Protein AF-A0A962ACI0-F1 (af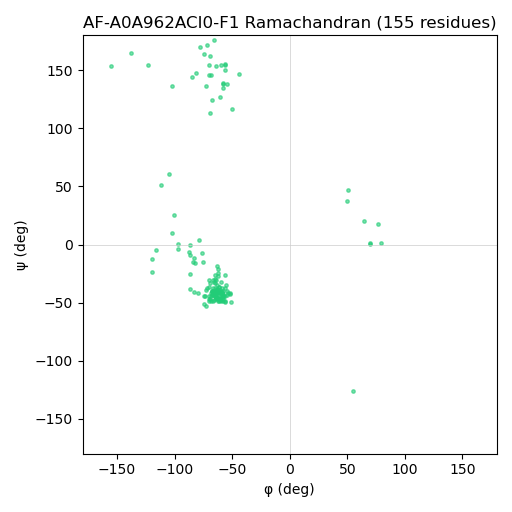db_monomer)

Secondary structure (DSSP, 8-state):
--HHHHHHHHHHHHHHHHHHT--HHHHHHHHHHH-TT--HHHHHHHHHHHHHHHHTHHHHHHHHT--SHHHHHHHHHHHTT---HHHHHHH---STTSPP---HHHHHHHHH--STT--HHHHTT--GGGHHHHHHHHGGGHHHHHHHHTSPPPS--

Solvent-accessible surface area (backbone atoms only — not comparable to full-atom values): 8336 Å² total; per-residue (Å²): 126,55,73,23,36,38,51,31,53,28,31,54,50,47,41,49,30,68,74,68,70,46,57,67,71,57,50,52,50,54,50,45,65,76,38,70,84,61,48,72,70,48,50,52,53,26,52,49,51,44,52,43,19,65,30,32,33,45,40,7,16,62,35,54,74,34,83,45,42,60,29,18,45,57,23,15,42,36,72,74,66,65,44,51,47,68,64,51,40,69,37,15,66,48,47,96,60,25,34,65,56,68,48,75,66,57,45,51,26,59,70,67,50,63,68,79,90,50,56,58,30,32,64,4,34,44,62,68,89,46,41,73,55,38,41,72,75,44,48,92,43,31,35,59,53,27,42,57,70,40,47,83,77,73,93,73,131

Foldseek 3Di:
DDLQLLLLLLLVLLQVCVVVVDDSVVSLVVSCVVVVVQDPVSSVSSSVLNLLLLLLQLLQCQLLVHNHSNSSSLSSCCVVVVDALVNSQVSQVPPDSGNHGDDPSNSCSSHDGDCVPPPLCNLLSHDPVCVVVLCVPPNVCSSVVSVVVSHDDDPDD

Nearest PDB structures (foldseek):
  2yxl-assembly1_A  TM=5.685E-01  e=1.656E-01  Pyrococcus horikoshii OT3
  2jr0-assembly1_A  TM=3.817E-01  e=1.656E-01  Aquifex aeolicus
  4eya-assembly1_A  TM=4.556E-01  e=9.354E-01  Aquifex aeolicus VF5

Mean predicted aligned error: 3.04 Å

pLDDT: mean 95.75, std 5.01, range [50.19, 98.75]

Sequence (157 aa):
MTPAARLSAAIDVLAGIAELRAPVGEALKDWGRRNRYAGAKDRTAIASLIYDALRARASSAWLMGGEGPRDIMLGALKVSRGLDAEAIAKLCSGERYAPAPLTAEERARLETASLTGAPEHVQGDYPEWLAPHFSRAFGAEAVAEGRALAQRAPVDL

Structure (mmCIF, N/CA/C/O backbone):
data_AF-A0A962ACI0-F1
#
_entry.id   AF-A0A962ACI0-F1
#
loop_
_atom_site.group_PDB
_atom_site.id
_atom_site.type_symbol
_atom_site.label_atom_id
_atom_site.label_alt_id
_atom_site.label_comp_id
_atom_site.label_asym_id
_atom_site.label_entity_id
_atom_site.label_seq_id
_atom_site.pdbx_PDB_ins_code
_atom_site.Cartn_x
_atom_site.Cartn_y
_atom_site.Cartn_z
_atom_site.occupancy
_atom_site.B_iso_or_equiv
_atom_site.auth_seq_id
_atom_site.auth_comp_id
_atom_site.auth_asym_id
_atom_site.auth_atom_id
_atom_site.pdbx_PDB_model_num
ATOM 1 N N . MET A 1 1 ? 9.857 -10.572 -14.376 1.00 90.69 1 MET A N 1
ATOM 2 C CA . MET A 1 1 ? 10.243 -9.239 -13.856 1.00 90.69 1 MET A CA 1
ATOM 3 C C . MET A 1 1 ? 10.901 -9.386 -12.484 1.00 90.69 1 MET A C 1
ATOM 5 O O . MET A 1 1 ? 10.488 -10.274 -11.742 1.00 90.69 1 MET A O 1
ATOM 9 N N . THR A 1 2 ? 11.914 -8.578 -12.144 1.00 95.50 2 THR A N 1
ATOM 10 C CA . THR A 1 2 ? 12.516 -8.586 -10.790 1.00 95.50 2 THR A CA 1
ATOM 11 C C . THR A 1 2 ? 11.536 -8.002 -9.766 1.00 95.50 2 THR A C 1
ATOM 13 O O . THR A 1 2 ? 10.693 -7.196 -10.161 1.00 95.50 2 THR A O 1
ATOM 16 N N . PRO A 1 3 ? 11.618 -8.359 -8.468 1.00 96.94 3 PRO A N 1
ATOM 17 C CA . PRO A 1 3 ? 10.771 -7.763 -7.430 1.00 96.94 3 PRO A CA 1
ATOM 18 C C . PRO A 1 3 ? 10.786 -6.226 -7.424 1.00 96.94 3 PRO A C 1
ATOM 20 O O . PRO A 1 3 ? 9.718 -5.624 -7.372 1.00 96.94 3 PRO A O 1
ATOM 23 N N . ALA A 1 4 ? 11.961 -5.608 -7.587 1.00 97.75 4 ALA A N 1
ATOM 24 C CA . ALA A 1 4 ? 12.113 -4.156 -7.702 1.00 97.75 4 ALA A CA 1
ATOM 25 C C . ALA A 1 4 ? 11.339 -3.576 -8.902 1.00 97.75 4 ALA A C 1
ATOM 27 O O . ALA A 1 4 ? 10.595 -2.611 -8.760 1.00 97.75 4 ALA A O 1
ATOM 28 N N . ALA A 1 5 ? 11.407 -4.226 -10.067 1.00 97.69 5 ALA A N 1
ATOM 29 C CA . ALA A 1 5 ? 10.635 -3.808 -11.235 1.00 97.69 5 ALA A CA 1
ATOM 30 C C . ALA A 1 5 ? 9.118 -3.976 -11.052 1.00 97.69 5 ALA A C 1
ATOM 32 O O . ALA A 1 5 ? 8.340 -3.179 -11.575 1.00 97.69 5 ALA A O 1
ATOM 33 N N . ARG A 1 6 ? 8.678 -4.970 -10.264 1.00 98.19 6 ARG A N 1
ATOM 34 C CA . ARG A 1 6 ? 7.259 -5.089 -9.884 1.00 98.19 6 ARG A CA 1
ATOM 35 C C . ARG A 1 6 ? 6.825 -3.944 -8.976 1.00 98.19 6 ARG A C 1
ATOM 37 O O . ARG A 1 6 ? 5.725 -3.437 -9.158 1.00 98.19 6 ARG A O 1
ATOM 44 N N . LEU A 1 7 ? 7.681 -3.546 -8.034 1.00 98.56 7 LEU A N 1
ATOM 45 C CA . LEU A 1 7 ? 7.434 -2.409 -7.152 1.00 98.56 7 LEU A CA 1
ATOM 46 C C . LEU A 1 7 ? 7.304 -1.106 -7.950 1.00 98.56 7 LEU A C 1
ATOM 48 O O . LEU A 1 7 ? 6.316 -0.402 -7.778 1.00 98.56 7 LEU A O 1
ATOM 52 N N . SER A 1 8 ? 8.232 -0.833 -8.875 1.00 98.38 8 SER A N 1
ATOM 53 C CA . SER A 1 8 ? 8.148 0.347 -9.750 1.00 98.38 8 SER A CA 1
ATOM 54 C C . SER A 1 8 ? 6.851 0.363 -10.558 1.00 98.38 8 SER A C 1
ATOM 56 O O . SER A 1 8 ? 6.120 1.346 -10.530 1.00 98.38 8 SER A O 1
ATOM 58 N N . ALA A 1 9 ? 6.505 -0.756 -11.205 1.00 98.19 9 ALA A N 1
ATOM 59 C CA . ALA A 1 9 ? 5.263 -0.854 -11.965 1.00 98.19 9 ALA A CA 1
ATOM 60 C C . ALA A 1 9 ? 4.013 -0.652 -11.089 1.00 98.19 9 ALA A C 1
ATOM 62 O O . ALA A 1 9 ? 3.037 -0.062 -11.542 1.00 98.19 9 ALA A O 1
ATOM 63 N N . ALA A 1 10 ? 4.026 -1.132 -9.843 1.00 98.50 10 ALA A N 1
ATOM 64 C CA . ALA A 1 10 ? 2.922 -0.933 -8.912 1.00 98.50 10 ALA A CA 1
ATOM 65 C C . ALA A 1 10 ? 2.772 0.543 -8.498 1.00 98.50 10 ALA A C 1
ATOM 67 O O . ALA A 1 10 ? 1.642 1.024 -8.437 1.00 98.50 10 ALA A O 1
ATOM 68 N N . ILE A 1 11 ? 3.880 1.263 -8.273 1.00 98.44 11 ILE A N 1
ATOM 69 C CA . ILE A 1 11 ? 3.877 2.712 -7.997 1.00 98.44 11 ILE A CA 1
ATOM 70 C 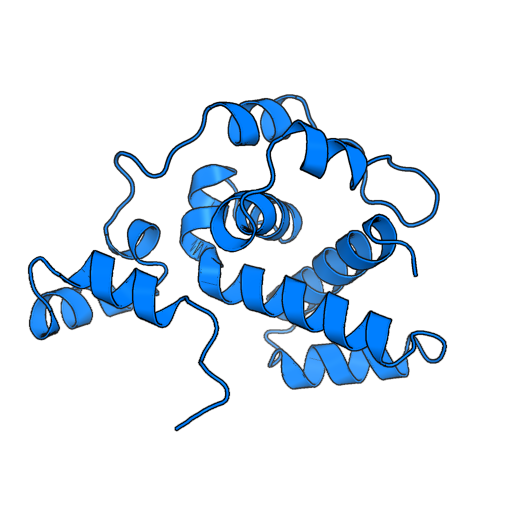C . ILE A 1 11 ? 3.274 3.476 -9.183 1.00 98.44 11 ILE A C 1
ATOM 72 O O . ILE A 1 11 ? 2.366 4.283 -8.988 1.00 98.44 11 ILE A O 1
ATOM 76 N N . ASP A 1 12 ? 3.706 3.170 -10.409 1.00 97.25 12 ASP A N 1
ATOM 77 C CA . ASP A 1 12 ? 3.218 3.839 -11.624 1.00 97.25 12 ASP A CA 1
ATOM 78 C C . ASP A 1 12 ? 1.720 3.590 -11.864 1.00 97.25 12 ASP A C 1
ATOM 80 O O . ASP A 1 12 ? 0.970 4.494 -12.235 1.00 97.25 12 ASP A O 1
ATOM 84 N N . VAL A 1 13 ? 1.253 2.355 -11.646 1.00 97.44 13 VAL A N 1
ATOM 85 C CA . VAL A 1 13 ? -0.174 2.025 -11.785 1.00 97.44 13 VAL A CA 1
ATOM 86 C C . VAL A 1 13 ? -0.999 2.715 -10.704 1.00 97.44 13 VAL A C 1
ATOM 88 O O . VAL A 1 13 ? -2.071 3.234 -11.012 1.00 97.44 13 VAL A O 1
ATOM 91 N N . LEU A 1 14 ? -0.513 2.755 -9.461 1.00 96.88 14 LEU A N 1
ATOM 92 C CA . LEU A 1 14 ? -1.194 3.450 -8.372 1.00 96.88 14 LEU A CA 1
ATOM 93 C C . LEU A 1 14 ? -1.298 4.959 -8.647 1.00 96.88 14 LEU A C 1
ATOM 95 O O . LEU A 1 14 ? -2.352 5.545 -8.402 1.00 96.88 14 LEU A O 1
ATOM 99 N N . ALA A 1 15 ? -0.259 5.564 -9.232 1.00 95.88 15 ALA A N 1
ATOM 100 C CA . ALA A 1 15 ? -0.289 6.952 -9.695 1.00 95.88 15 ALA A CA 1
ATOM 101 C C . ALA A 1 15 ? -1.386 7.180 -10.745 1.00 95.88 15 ALA A C 1
ATOM 103 O O . ALA A 1 15 ? -2.217 8.075 -10.591 1.00 95.88 15 ALA A O 1
ATOM 104 N N . GLY A 1 16 ? -1.456 6.313 -11.760 1.00 93.94 16 GLY A N 1
ATOM 105 C CA . GLY A 1 16 ? -2.483 6.401 -12.800 1.00 93.94 16 GLY A CA 1
ATOM 106 C C . GLY A 1 16 ? -3.911 6.209 -12.275 1.00 93.94 16 GLY A C 1
ATOM 107 O O . GLY A 1 16 ? -4.829 6.868 -12.756 1.00 93.94 16 GLY A O 1
ATOM 108 N N . ILE A 1 17 ? -4.116 5.346 -11.269 1.00 92.56 17 ILE A N 1
ATOM 109 C CA . ILE A 1 17 ? -5.422 5.176 -10.604 1.00 92.56 17 ILE A CA 1
ATOM 110 C C . ILE A 1 17 ? -5.858 6.482 -9.933 1.00 92.56 17 ILE A C 1
ATOM 112 O O . ILE A 1 17 ? -7.011 6.885 -10.084 1.00 92.56 17 ILE A O 1
ATOM 116 N N . ALA A 1 18 ? -4.948 7.139 -9.209 1.00 84.38 18 ALA A N 1
ATOM 117 C CA . ALA A 1 18 ? -5.243 8.382 -8.503 1.00 84.38 18 ALA A CA 1
ATOM 118 C C . ALA A 1 18 ? -5.557 9.537 -9.469 1.00 84.38 18 ALA A C 1
ATOM 120 O O . ALA A 1 18 ? -6.516 10.277 -9.251 1.00 84.38 18 ALA A O 1
ATOM 121 N N . GLU A 1 19 ? -4.790 9.656 -10.554 1.00 88.75 19 GLU A N 1
ATOM 122 C CA . GLU A 1 19 ? -4.943 10.716 -11.555 1.00 88.75 19 GLU A CA 1
ATOM 123 C C . GLU A 1 19 ? -6.218 10.548 -12.394 1.00 88.75 19 GLU A C 1
ATOM 125 O O . GLU A 1 19 ? -7.004 11.483 -12.542 1.00 88.75 19 GLU A O 1
ATOM 130 N N . LEU A 1 20 ? -6.460 9.339 -12.909 1.00 84.62 20 LEU A N 1
ATOM 131 C CA . LEU A 1 20 ? -7.575 9.062 -13.820 1.00 84.62 20 LEU A CA 1
ATOM 132 C C . LEU A 1 20 ? -8.874 8.696 -13.093 1.00 84.62 20 LEU A C 1
ATOM 134 O O . LEU A 1 20 ? -9.905 8.523 -13.741 1.00 84.62 20 LEU A O 1
ATOM 138 N N . ARG A 1 21 ? -8.827 8.534 -11.762 1.00 87.25 21 ARG A N 1
ATOM 139 C CA . ARG A 1 21 ? -9.935 8.023 -10.932 1.00 87.25 21 ARG A CA 1
ATOM 140 C C . ARG A 1 21 ? -10.527 6.724 -11.488 1.00 87.25 21 ARG A C 1
ATOM 14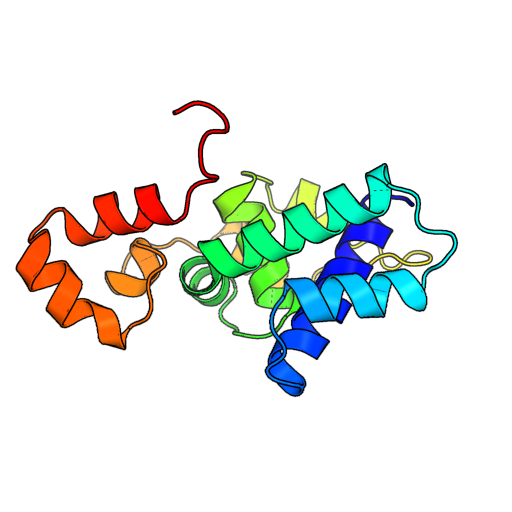2 O O . ARG A 1 21 ? -11.737 6.504 -11.460 1.00 87.25 21 ARG A O 1
ATOM 149 N N . ALA A 1 22 ? -9.658 5.870 -12.020 1.00 88.44 22 ALA A N 1
ATOM 150 C CA . ALA A 1 22 ? -10.050 4.634 -12.674 1.00 88.44 22 ALA A CA 1
ATOM 151 C C . ALA A 1 22 ? -10.233 3.498 -11.651 1.00 88.44 22 ALA A C 1
ATOM 153 O O . ALA A 1 22 ? -9.447 3.388 -10.706 1.00 88.44 22 ALA A O 1
ATOM 154 N N . PRO A 1 23 ? -11.202 2.588 -11.850 1.00 93.69 23 PRO A N 1
ATOM 155 C CA . PRO A 1 23 ? -11.269 1.355 -11.075 1.00 93.69 23 PRO A CA 1
ATOM 156 C C . PRO A 1 23 ? -9.974 0.540 -11.217 1.00 93.69 23 PRO A C 1
ATOM 158 O O . PRO A 1 23 ? -9.450 0.371 -12.320 1.00 93.69 23 PRO A O 1
ATOM 161 N N . VAL A 1 24 ? -9.482 -0.039 -10.117 1.00 94.44 24 VAL A N 1
ATOM 162 C CA . VAL A 1 24 ? -8.208 -0.787 -10.103 1.00 94.44 24 VAL A CA 1
ATOM 163 C C . VAL A 1 24 ? -8.166 -1.931 -11.125 1.00 94.44 24 VAL A C 1
ATOM 165 O O . VAL A 1 24 ? -7.137 -2.152 -11.763 1.00 94.44 24 VAL A O 1
ATOM 168 N N . GLY A 1 25 ? -9.285 -2.630 -11.340 1.00 94.88 25 GLY A N 1
ATOM 169 C CA . GLY A 1 25 ? -9.373 -3.707 -12.330 1.00 94.88 25 GLY A CA 1
ATOM 170 C C . GLY A 1 25 ? -9.163 -3.223 -13.769 1.00 94.88 25 GLY A C 1
ATOM 171 O O . GLY A 1 25 ? -8.475 -3.888 -14.546 1.00 94.88 25 GLY A O 1
ATOM 172 N N . GLU A 1 26 ? -9.693 -2.046 -14.110 1.00 95.19 26 GLU A N 1
ATOM 173 C CA . GLU A 1 26 ? -9.505 -1.412 -15.421 1.00 95.19 26 GLU A CA 1
ATOM 174 C C . GLU A 1 26 ? -8.055 -0.946 -15.591 1.00 95.19 26 GLU A C 1
ATOM 176 O O . GLU A 1 26 ? -7.405 -1.291 -16.580 1.00 95.19 26 GLU A O 1
ATOM 181 N N . ALA A 1 27 ? -7.499 -0.272 -14.579 1.00 95.94 27 ALA A N 1
ATOM 182 C CA . ALA A 1 27 ? -6.110 0.183 -14.593 1.00 95.94 27 ALA A CA 1
ATOM 183 C C . ALA A 1 27 ? -5.114 -0.981 -14.773 1.00 95.94 27 ALA A C 1
ATOM 185 O O . ALA A 1 27 ? -4.182 -0.895 -15.577 1.00 95.94 27 ALA A O 1
ATOM 186 N N . LEU A 1 28 ? -5.340 -2.108 -14.085 1.00 96.06 28 LEU A N 1
ATOM 187 C CA . LEU A 1 28 ? -4.542 -3.330 -14.229 1.00 96.06 28 LEU A CA 1
ATOM 188 C C . LEU A 1 28 ? -4.667 -3.953 -15.625 1.00 96.06 28 LEU A C 1
ATOM 190 O O . LEU A 1 28 ? -3.670 -4.412 -16.195 1.00 96.06 28 LEU A O 1
ATOM 194 N N . LYS A 1 29 ? -5.877 -3.969 -16.192 1.00 94.81 29 LYS A N 1
ATOM 195 C CA . LYS A 1 29 ? -6.137 -4.479 -17.544 1.00 94.81 29 LYS A CA 1
ATOM 196 C C . LYS A 1 29 ? -5.403 -3.646 -18.593 1.00 94.81 29 LYS A C 1
ATOM 198 O O . LYS A 1 29 ? -4.724 -4.211 -19.454 1.00 94.81 29 LYS A O 1
ATOM 203 N N . ASP A 1 30 ? -5.475 -2.325 -18.491 1.00 94.81 30 ASP A N 1
ATOM 204 C CA . ASP A 1 30 ? -4.841 -1.408 -19.436 1.00 94.81 30 ASP A CA 1
ATOM 205 C C . ASP A 1 30 ? -3.322 -1.355 -19.291 1.00 94.81 30 ASP A C 1
ATOM 207 O O . ASP A 1 30 ? -2.601 -1.358 -20.296 1.00 94.81 30 ASP A O 1
ATOM 211 N N . TRP A 1 31 ? -2.796 -1.397 -18.064 1.00 96.12 31 TRP A N 1
ATOM 212 C CA . TRP A 1 31 ? -1.366 -1.618 -17.844 1.00 96.12 31 TRP A CA 1
ATOM 213 C C . TRP A 1 31 ? -0.914 -2.938 -18.480 1.00 96.12 31 TRP A C 1
ATOM 215 O O . TRP A 1 31 ? 0.089 -2.982 -19.194 1.00 96.12 31 TRP A O 1
ATOM 225 N N . GLY A 1 32 ? -1.689 -4.006 -18.294 1.00 95.31 32 GLY A N 1
ATOM 226 C CA . GLY A 1 32 ? -1.391 -5.324 -18.831 1.00 95.31 32 GLY A CA 1
ATOM 227 C C . GLY A 1 32 ? -1.412 -5.403 -20.362 1.00 95.31 32 GLY A C 1
ATOM 228 O O . GLY A 1 32 ? -0.637 -6.170 -20.937 1.00 95.31 32 GLY A O 1
ATOM 229 N N . ARG A 1 33 ? -2.275 -4.633 -21.036 1.00 95.50 33 ARG A N 1
ATOM 230 C CA . ARG A 1 33 ? -2.298 -4.515 -22.507 1.00 95.50 33 ARG A CA 1
ATOM 231 C C . ARG A 1 33 ? -1.032 -3.840 -23.034 1.00 95.50 33 ARG A C 1
ATOM 233 O O . ARG A 1 33 ? -0.441 -4.322 -23.997 1.00 95.50 33 ARG A O 1
ATOM 240 N N . ARG A 1 34 ? -0.583 -2.773 -22.365 1.00 95.38 34 ARG A N 1
ATOM 241 C CA . ARG A 1 34 ? 0.659 -2.052 -22.700 1.00 95.38 34 ARG A CA 1
ATOM 242 C C . ARG A 1 34 ? 1.915 -2.874 -22.389 1.00 95.38 34 ARG A C 1
ATOM 244 O O . ARG A 1 34 ? 2.904 -2.785 -23.108 1.00 95.38 34 ARG A O 1
ATOM 251 N N . ASN A 1 35 ? 1.856 -3.740 -21.379 1.00 96.12 35 ASN A N 1
ATOM 252 C CA . ASN A 1 35 ? 2.961 -4.594 -20.939 1.00 96.12 35 ASN A CA 1
ATOM 253 C C . ASN A 1 35 ? 2.758 -6.055 -21.371 1.00 96.12 35 ASN A C 1
ATOM 255 O O . ASN A 1 35 ? 2.677 -6.967 -20.544 1.00 96.12 35 ASN A O 1
ATOM 259 N N . ARG A 1 36 ? 2.682 -6.296 -22.689 1.00 94.25 36 ARG A N 1
ATOM 260 C CA . ARG A 1 36 ? 2.366 -7.621 -23.266 1.00 94.25 36 ARG A CA 1
ATOM 261 C C . ARG A 1 36 ? 3.303 -8.755 -22.830 1.00 94.25 36 ARG A C 1
ATOM 263 O O . ARG A 1 36 ? 2.882 -9.904 -22.791 1.00 94.25 36 ARG A O 1
ATOM 270 N N . TYR A 1 37 ? 4.544 -8.432 -22.468 1.00 92.62 37 TYR A N 1
ATOM 271 C CA . TYR A 1 37 ? 5.542 -9.410 -22.023 1.00 92.62 37 TYR A CA 1
ATOM 272 C C . TYR A 1 37 ? 5.480 -9.723 -20.521 1.00 92.62 37 TYR A C 1
ATOM 274 O O . TYR A 1 37 ? 6.141 -10.654 -20.068 1.00 92.62 37 TYR A O 1
ATOM 282 N N . ALA A 1 38 ? 4.697 -8.975 -19.734 1.00 94.94 38 ALA A N 1
ATOM 283 C CA . ALA A 1 38 ? 4.469 -9.311 -18.335 1.00 94.94 38 ALA A CA 1
ATOM 284 C C . ALA A 1 38 ? 3.623 -10.589 -18.259 1.00 94.94 38 ALA A C 1
ATOM 286 O O . ALA A 1 38 ? 2.452 -10.594 -18.653 1.00 94.94 38 ALA A O 1
ATOM 287 N N . GLY A 1 39 ? 4.217 -11.673 -17.760 1.00 95.69 39 GLY A N 1
ATOM 288 C CA . GLY A 1 39 ? 3.532 -12.953 -17.589 1.00 95.69 39 GLY A CA 1
ATOM 289 C C . GLY A 1 39 ? 2.507 -12.930 -16.451 1.00 95.69 39 GLY A C 1
ATOM 290 O O . GLY A 1 39 ? 2.457 -11.992 -15.654 1.00 95.69 39 GLY A O 1
ATOM 291 N N . ALA A 1 40 ? 1.716 -14.000 -16.326 1.00 95.81 40 ALA A N 1
ATOM 292 C CA . ALA A 1 40 ? 0.679 -14.113 -15.294 1.00 95.81 40 ALA A CA 1
ATOM 293 C C . ALA A 1 40 ? 1.226 -13.886 -13.871 1.00 95.81 40 ALA A C 1
ATOM 295 O O . ALA A 1 40 ? 0.658 -13.108 -13.114 1.00 95.81 40 ALA A 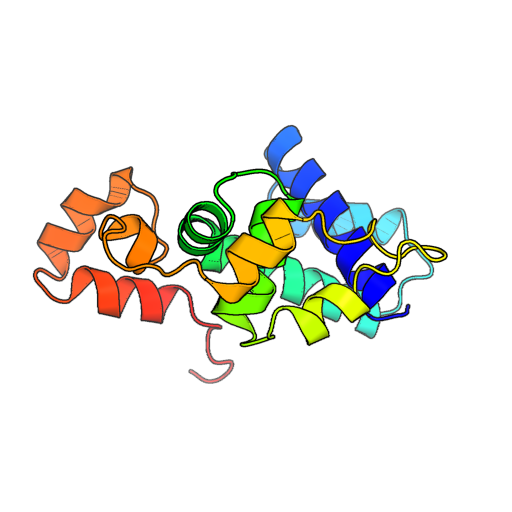O 1
ATOM 296 N N . LYS A 1 41 ? 2.388 -14.468 -13.536 1.00 97.31 41 LYS A N 1
ATOM 297 C CA . LYS A 1 41 ? 3.043 -14.281 -12.226 1.00 97.31 41 LYS A CA 1
ATOM 298 C C . LYS A 1 41 ? 3.386 -12.818 -11.934 1.00 97.31 41 LYS A C 1
ATOM 300 O O . LYS A 1 41 ? 3.231 -12.363 -10.806 1.00 97.31 41 LYS A O 1
ATOM 305 N N . ASP A 1 42 ? 3.849 -12.086 -12.945 1.00 97.69 42 ASP A N 1
ATOM 306 C CA . ASP A 1 42 ? 4.206 -10.674 -12.813 1.00 97.69 42 ASP A CA 1
ATOM 307 C C . ASP A 1 42 ? 2.954 -9.809 -12.610 1.00 97.69 42 ASP A C 1
ATOM 309 O O . ASP A 1 42 ? 2.929 -8.975 -11.706 1.00 97.69 42 ASP A O 1
ATOM 313 N N . ARG A 1 43 ? 1.894 -10.070 -13.386 1.00 97.62 43 ARG A N 1
ATOM 314 C CA . ARG A 1 43 ? 0.594 -9.388 -13.264 1.00 97.62 43 ARG A CA 1
ATOM 315 C C . ARG A 1 43 ? -0.036 -9.610 -11.894 1.00 97.62 43 ARG A C 1
ATOM 317 O O . ARG A 1 43 ? -0.448 -8.648 -11.256 1.00 97.62 43 ARG A O 1
ATOM 324 N N . THR A 1 44 ? -0.060 -10.854 -11.417 1.00 97.25 44 THR A N 1
ATOM 325 C CA . THR A 1 44 ? -0.594 -11.192 -10.092 1.00 97.25 44 THR A CA 1
ATOM 326 C C . THR A 1 44 ? 0.207 -10.526 -8.977 1.00 97.25 44 THR A C 1
ATOM 328 O O . THR A 1 44 ? -0.379 -9.995 -8.039 1.00 97.25 44 THR A O 1
ATOM 331 N N . ALA A 1 45 ? 1.539 -10.505 -9.076 1.00 97.88 45 ALA A N 1
ATOM 332 C CA . ALA A 1 45 ? 2.383 -9.876 -8.064 1.00 97.88 45 ALA A CA 1
ATOM 333 C C . ALA A 1 45 ? 2.195 -8.349 -7.999 1.00 97.88 45 ALA A C 1
ATOM 335 O O . ALA A 1 45 ? 2.129 -7.804 -6.898 1.00 97.88 45 ALA A O 1
ATOM 336 N N . ILE A 1 46 ? 2.061 -7.670 -9.146 1.00 98.19 46 ILE A N 1
ATOM 337 C CA . ILE A 1 46 ? 1.741 -6.233 -9.190 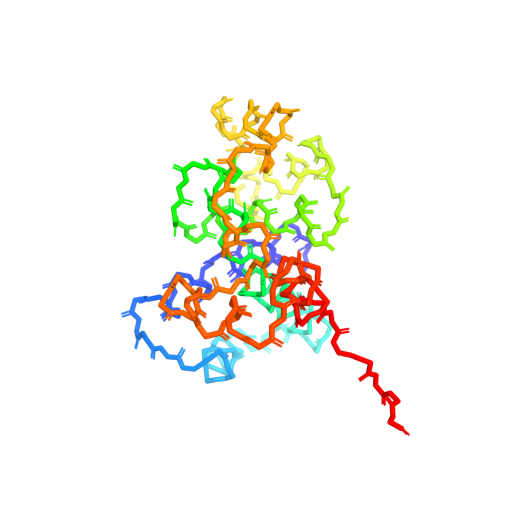1.00 98.19 46 ILE A CA 1
ATOM 338 C C . ILE A 1 46 ? 0.341 -5.966 -8.639 1.00 98.19 46 ILE A C 1
ATOM 340 O O . ILE A 1 46 ? 0.181 -5.094 -7.792 1.00 98.19 46 ILE A O 1
ATOM 344 N N . ALA A 1 47 ? -0.663 -6.732 -9.076 1.00 97.38 47 ALA A N 1
ATOM 345 C CA . ALA A 1 47 ? -2.024 -6.586 -8.572 1.00 97.38 47 ALA A CA 1
ATOM 346 C C . ALA A 1 47 ? -2.063 -6.744 -7.048 1.00 97.38 47 ALA A C 1
ATOM 348 O O . ALA A 1 47 ? -2.669 -5.926 -6.367 1.00 97.38 47 ALA A O 1
ATOM 349 N N . SER A 1 48 ? -1.356 -7.741 -6.506 1.00 97.06 48 SER A N 1
ATOM 350 C CA . SER A 1 48 ? -1.241 -7.930 -5.059 1.00 97.06 48 SER A CA 1
ATOM 351 C C . SER A 1 48 ? -0.654 -6.702 -4.366 1.00 97.06 48 SER A C 1
ATOM 353 O O . SER A 1 48 ? -1.235 -6.263 -3.388 1.00 97.06 48 SER A O 1
ATOM 355 N N . LEU A 1 49 ? 0.442 -6.122 -4.875 1.00 98.19 49 LEU A N 1
ATOM 356 C CA . LEU A 1 49 ? 1.033 -4.902 -4.301 1.00 98.19 49 LEU A CA 1
ATOM 357 C C . LEU A 1 49 ? 0.037 -3.737 -4.276 1.00 98.19 49 LEU A C 1
ATOM 359 O O . LEU A 1 49 ? -0.085 -3.054 -3.267 1.00 98.19 49 LEU A O 1
ATOM 363 N N . ILE A 1 50 ? -0.703 -3.533 -5.367 1.00 97.69 50 ILE A N 1
ATOM 364 C CA . ILE A 1 50 ? -1.685 -2.446 -5.466 1.00 97.69 50 ILE A CA 1
ATOM 365 C C . ILE A 1 50 ? -2.853 -2.670 -4.506 1.00 97.69 50 ILE A C 1
ATOM 367 O O . ILE A 1 50 ? -3.277 -1.735 -3.839 1.00 97.69 50 ILE A O 1
ATOM 371 N N . TYR A 1 51 ? -3.376 -3.893 -4.403 1.00 97.06 51 TYR A N 1
ATOM 372 C CA . TYR A 1 51 ? -4.452 -4.179 -3.456 1.00 97.06 51 TYR A CA 1
ATOM 373 C C . TYR A 1 51 ? -3.993 -4.057 -2.000 1.00 97.06 51 TYR A C 1
ATOM 375 O O . TYR A 1 51 ? -4.765 -3.570 -1.182 1.00 97.06 51 TYR A O 1
ATOM 383 N N . ASP A 1 52 ? -2.763 -4.462 -1.677 1.00 97.12 52 ASP A N 1
ATOM 384 C CA . ASP A 1 52 ? -2.181 -4.244 -0.347 1.00 97.12 52 ASP A CA 1
ATOM 385 C C . ASP A 1 52 ? -2.114 -2.732 -0.048 1.00 97.12 52 ASP A C 1
ATOM 387 O O . ASP A 1 52 ? -2.611 -2.278 0.980 1.00 97.12 52 ASP A O 1
ATOM 391 N N . ALA A 1 53 ? -1.619 -1.938 -1.004 1.00 97.31 53 ALA A N 1
ATOM 392 C CA . ALA A 1 53 ? -1.531 -0.481 -0.907 1.00 97.31 53 ALA A CA 1
ATOM 393 C C . ALA A 1 53 ? -2.887 0.221 -0.747 1.00 97.31 53 ALA A C 1
ATOM 395 O O . ALA A 1 53 ? -3.008 1.159 0.036 1.00 97.31 53 ALA A O 1
ATOM 396 N N . LEU A 1 54 ? -3.917 -0.225 -1.469 1.00 95.69 54 LEU A N 1
ATOM 397 C CA . LEU A 1 54 ? -5.259 0.350 -1.366 1.00 95.69 54 LEU A CA 1
ATOM 398 C C . LEU A 1 54 ? -5.946 -0.012 -0.047 1.00 95.69 54 LEU A C 1
ATOM 400 O O . LEU A 1 54 ? -6.651 0.830 0.504 1.00 95.69 54 LEU A O 1
ATOM 404 N N . ARG A 1 55 ? -5.743 -1.237 0.460 1.00 96.06 55 ARG A N 1
ATOM 405 C CA . ARG A 1 55 ? -6.305 -1.658 1.750 1.00 96.06 55 ARG A CA 1
ATOM 406 C C . ARG A 1 55 ? -5.638 -0.960 2.923 1.00 96.06 55 ARG A C 1
ATOM 408 O O . ARG A 1 55 ? -6.338 -0.634 3.858 1.00 96.06 55 ARG A O 1
ATOM 415 N N . ALA A 1 56 ? -4.331 -0.712 2.860 1.00 96.75 56 ALA A N 1
ATOM 416 C CA . ALA A 1 56 ? -3.580 -0.060 3.931 1.00 96.75 56 ALA A CA 1
ATOM 417 C C . ALA A 1 56 ? -3.310 1.433 3.660 1.00 96.75 56 ALA A C 1
ATOM 419 O O . ALA A 1 56 ? -2.296 1.967 4.109 1.00 96.75 56 ALA A O 1
ATOM 420 N N . ARG A 1 57 ? -4.135 2.113 2.845 1.00 97.19 57 ARG A N 1
ATOM 421 C CA . ARG A 1 57 ? -3.800 3.458 2.337 1.00 97.19 57 ARG A CA 1
ATOM 422 C C . ARG A 1 57 ? -3.616 4.471 3.464 1.00 97.19 57 ARG A C 1
ATOM 424 O O . ARG A 1 57 ? -2.657 5.240 3.420 1.00 97.19 57 ARG A O 1
ATOM 431 N N . ALA A 1 58 ? -4.538 4.509 4.424 1.00 97.81 58 ALA A N 1
ATOM 432 C CA . ALA A 1 58 ? -4.560 5.551 5.444 1.00 97.81 58 ALA A CA 1
ATOM 433 C C . ALA A 1 58 ? -3.382 5.380 6.410 1.00 97.81 58 ALA A C 1
ATOM 435 O O . ALA A 1 58 ? -2.634 6.330 6.648 1.00 97.81 58 ALA A O 1
ATOM 436 N N . SER A 1 59 ? -3.156 4.156 6.887 1.00 98.25 59 SER A N 1
ATOM 437 C CA . SER A 1 59 ? -2.023 3.829 7.751 1.00 98.25 59 SER A CA 1
ATOM 438 C C . SER A 1 59 ? -0.680 4.020 7.040 1.00 98.25 59 SER A C 1
ATOM 440 O O . SER A 1 59 ? 0.256 4.562 7.631 1.00 98.25 59 SER A O 1
ATOM 442 N N . SER A 1 60 ? -0.584 3.662 5.757 1.00 98.38 60 SER A N 1
ATOM 443 C CA . SER A 1 60 ? 0.628 3.853 4.949 1.00 98.38 60 SER A CA 1
ATOM 444 C C . SER A 1 60 ? 0.960 5.328 4.764 1.00 98.38 60 SER A C 1
ATOM 446 O O . SER A 1 60 ? 2.105 5.729 4.979 1.00 98.38 60 SER A O 1
ATOM 448 N N . ALA A 1 61 ? -0.042 6.143 4.422 1.00 98.19 61 ALA A N 1
ATOM 449 C CA . ALA A 1 61 ? 0.132 7.581 4.265 1.00 98.19 61 ALA A CA 1
ATOM 450 C C . ALA A 1 61 ? 0.538 8.250 5.583 1.00 98.19 61 ALA A C 1
ATOM 452 O O . ALA A 1 61 ? 1.463 9.063 5.611 1.00 98.19 61 ALA A O 1
ATOM 453 N N . TRP A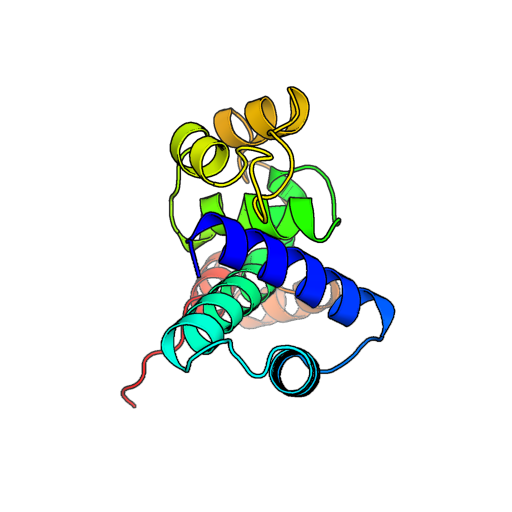 1 62 ? -0.082 7.848 6.697 1.00 98.50 62 TRP A N 1
ATOM 454 C CA . TRP A 1 62 ? 0.317 8.305 8.024 1.00 98.50 62 TRP A CA 1
ATOM 455 C C . TRP A 1 62 ? 1.759 7.931 8.348 1.00 98.50 62 TRP A C 1
ATOM 457 O O . TRP A 1 62 ? 2.520 8.790 8.779 1.00 98.50 62 TRP A O 1
ATOM 467 N N . LEU A 1 63 ? 2.170 6.679 8.129 1.00 98.25 63 LEU A N 1
ATOM 468 C CA . LEU A 1 63 ? 3.533 6.237 8.431 1.00 98.25 63 LEU A CA 1
ATOM 469 C C . LEU A 1 63 ? 4.572 6.965 7.592 1.00 98.25 63 LEU A C 1
ATOM 471 O O . LEU A 1 63 ? 5.585 7.390 8.137 1.00 98.25 63 LEU A O 1
ATOM 475 N N . MET A 1 64 ? 4.316 7.172 6.305 1.00 98.50 64 MET A N 1
ATOM 476 C CA . MET A 1 64 ? 5.272 7.839 5.421 1.00 98.50 64 MET A CA 1
ATOM 477 C C . MET A 1 64 ? 5.192 9.367 5.472 1.00 98.50 64 MET A C 1
ATOM 479 O O . MET A 1 64 ? 6.147 10.023 5.084 1.00 98.50 64 MET A O 1
ATOM 483 N N . GLY A 1 65 ? 4.120 9.938 6.031 1.00 97.62 65 GLY A N 1
ATOM 484 C CA . GLY A 1 65 ? 3.935 11.390 6.114 1.00 97.62 65 GLY A CA 1
ATOM 485 C C . GLY A 1 65 ? 3.512 12.032 4.789 1.00 97.62 65 GLY A C 1
ATOM 486 O O . GLY A 1 65 ? 3.632 13.244 4.638 1.00 97.62 65 GLY A O 1
ATOM 487 N N . GLY A 1 66 ? 3.013 11.234 3.842 1.00 96.75 66 GLY A N 1
ATOM 488 C CA . GLY A 1 66 ? 2.647 11.675 2.499 1.00 96.75 66 GLY A CA 1
ATOM 489 C C . GLY A 1 66 ? 1.599 10.766 1.863 1.00 96.75 66 GLY A C 1
ATOM 490 O O . GLY A 1 66 ? 1.484 9.591 2.200 1.00 96.75 66 GLY A O 1
ATOM 491 N N . GLU A 1 67 ? 0.812 11.316 0.939 1.00 96.25 67 GLU A N 1
ATOM 492 C CA . GLU A 1 67 ? -0.221 10.573 0.202 1.00 96.25 67 GLU A CA 1
ATOM 493 C C . GLU A 1 67 ? 0.204 10.199 -1.227 1.00 96.25 67 GLU A C 1
ATOM 495 O O . GLU A 1 67 ? -0.622 9.773 -2.041 1.00 96.25 67 GLU A O 1
ATOM 500 N N . GLY A 1 68 ? 1.482 10.382 -1.566 1.00 97.69 68 GLY A N 1
ATOM 501 C CA . GLY A 1 68 ? 1.998 10.050 -2.882 1.00 97.69 68 GLY A CA 1
ATOM 502 C C . GLY A 1 68 ? 1.914 8.543 -3.160 1.00 97.69 68 GLY A C 1
ATOM 503 O O . GLY A 1 68 ? 1.982 7.728 -2.238 1.00 97.69 68 GLY A O 1
ATOM 504 N N . PRO A 1 69 ? 1.829 8.117 -4.435 1.00 98.06 69 PRO A N 1
ATOM 505 C CA . PRO A 1 69 ? 1.811 6.695 -4.792 1.00 98.06 69 PRO A CA 1
ATOM 506 C C . PRO A 1 69 ? 3.015 5.921 -4.240 1.00 98.06 69 PRO A C 1
ATOM 508 O O . PRO A 1 69 ? 2.887 4.763 -3.845 1.00 98.06 69 PRO A O 1
ATOM 511 N N . ARG A 1 70 ? 4.183 6.571 -4.183 1.00 98.38 70 ARG A N 1
ATOM 512 C CA . ARG A 1 70 ? 5.390 6.011 -3.573 1.00 98.38 70 ARG A CA 1
ATOM 513 C C . ARG A 1 70 ? 5.243 5.878 -2.058 1.00 98.38 70 ARG A C 1
ATOM 515 O O . ARG A 1 70 ? 5.488 4.790 -1.552 1.00 98.38 70 ARG A O 1
ATOM 522 N N . ASP A 1 71 ? 4.786 6.920 -1.370 1.00 98.62 71 ASP A N 1
ATOM 523 C CA . ASP A 1 71 ? 4.566 6.911 0.083 1.00 98.62 71 ASP A CA 1
ATOM 524 C C . ASP A 1 71 ? 3.610 5.785 0.487 1.00 98.62 71 ASP A C 1
ATOM 526 O O . ASP A 1 71 ? 3.929 4.948 1.331 1.00 98.62 71 ASP A O 1
ATOM 530 N N . ILE A 1 72 ? 2.469 5.690 -0.200 1.00 98.56 72 ILE A N 1
ATOM 531 C CA . ILE A 1 72 ? 1.473 4.647 0.049 1.00 98.56 72 ILE A CA 1
ATOM 532 C C . ILE A 1 72 ? 2.083 3.261 -0.188 1.00 98.56 72 ILE A C 1
ATOM 534 O O . ILE A 1 72 ? 1.896 2.357 0.621 1.00 98.56 72 ILE A O 1
ATOM 538 N N . MET A 1 73 ? 2.835 3.074 -1.275 1.00 98.69 73 MET A N 1
ATOM 539 C CA . MET A 1 73 ? 3.426 1.775 -1.585 1.00 98.69 73 MET A CA 1
ATOM 540 C C . MET A 1 73 ? 4.509 1.367 -0.574 1.00 98.69 73 MET A C 1
ATOM 542 O O . MET A 1 73 ? 4.534 0.216 -0.141 1.00 98.69 73 MET A O 1
ATOM 546 N N . LEU A 1 74 ? 5.391 2.290 -0.175 1.00 98.75 74 LEU A N 1
ATOM 547 C CA . LEU A 1 74 ? 6.430 2.028 0.826 1.00 98.75 74 LEU A CA 1
ATOM 548 C C . LEU A 1 74 ? 5.812 1.719 2.196 1.00 98.75 74 LEU A C 1
ATOM 550 O O . LEU A 1 74 ? 6.197 0.736 2.834 1.00 98.75 74 LEU A O 1
ATOM 554 N N . GLY A 1 75 ? 4.810 2.497 2.614 1.00 98.56 75 GLY A N 1
ATOM 555 C CA . GLY A 1 75 ? 4.061 2.240 3.842 1.00 98.56 75 GLY A CA 1
ATOM 556 C C . GLY A 1 75 ? 3.347 0.885 3.814 1.00 98.56 75 GLY A C 1
ATOM 557 O O . GLY A 1 75 ? 3.426 0.132 4.783 1.00 98.56 75 GLY A O 1
ATOM 558 N N . ALA A 1 76 ? 2.758 0.495 2.683 1.00 98.25 76 ALA A N 1
ATOM 559 C CA . ALA A 1 76 ? 2.050 -0.778 2.563 1.00 98.25 76 ALA A CA 1
ATOM 560 C C . ALA A 1 76 ? 2.992 -1.989 2.617 1.00 98.25 76 ALA A C 1
ATOM 562 O O . ALA A 1 76 ? 2.642 -3.031 3.174 1.00 98.25 76 ALA A O 1
ATOM 563 N N . LEU A 1 77 ? 4.222 -1.864 2.103 1.00 98.50 77 LEU A N 1
ATOM 564 C CA . LEU A 1 77 ? 5.251 -2.893 2.287 1.00 98.50 77 LEU A CA 1
ATOM 565 C C . LEU A 1 77 ? 5.588 -3.105 3.772 1.00 98.50 77 LEU A C 1
ATOM 567 O O . LEU A 1 77 ? 5.810 -4.244 4.190 1.00 98.50 77 LEU A O 1
ATOM 571 N N . LYS A 1 78 ? 5.588 -2.034 4.572 1.00 97.75 78 LYS A N 1
ATOM 572 C CA . LYS A 1 78 ? 5.791 -2.105 6.023 1.00 97.75 78 LYS A CA 1
ATOM 573 C C . LYS A 1 78 ? 4.570 -2.696 6.733 1.00 97.75 78 LYS A C 1
ATOM 575 O O . LYS A 1 78 ? 4.716 -3.662 7.474 1.00 97.75 78 LYS A O 1
ATOM 580 N N . VAL A 1 79 ? 3.377 -2.150 6.494 1.00 95.62 79 VAL A N 1
ATOM 581 C CA . VAL A 1 79 ? 2.145 -2.501 7.227 1.00 95.62 79 VAL A CA 1
ATOM 582 C C . VAL A 1 79 ? 1.598 -3.862 6.814 1.00 95.62 79 VAL A C 1
ATOM 584 O O . VAL A 1 79 ? 1.345 -4.709 7.665 1.00 95.62 79 VAL A O 1
ATOM 587 N N . SER A 1 80 ? 1.424 -4.098 5.514 1.00 95.12 80 SER A N 1
ATOM 588 C CA . SER A 1 80 ? 0.746 -5.299 5.013 1.00 95.12 80 SER A CA 1
ATOM 589 C C . SER A 1 80 ? 1.682 -6.494 4.853 1.00 95.12 80 SER A C 1
ATOM 591 O O . SER A 1 80 ? 1.224 -7.634 4.870 1.00 95.12 80 SER A O 1
ATOM 593 N N . ARG A 1 81 ? 2.987 -6.255 4.657 1.00 95.31 81 ARG A N 1
ATOM 594 C CA . ARG A 1 81 ? 3.977 -7.321 4.408 1.00 95.31 81 ARG A CA 1
ATOM 595 C C . ARG A 1 81 ? 5.051 -7.451 5.483 1.00 95.31 81 ARG A C 1
ATOM 597 O O . ARG A 1 81 ? 5.864 -8.367 5.389 1.00 95.31 81 ARG A O 1
ATOM 604 N N . GLY A 1 82 ? 5.066 -6.567 6.482 1.00 96.25 82 GLY A N 1
ATOM 605 C CA . GLY A 1 82 ? 6.011 -6.629 7.597 1.00 96.25 82 GLY A CA 1
ATOM 606 C C . GLY A 1 82 ? 7.473 -6.426 7.195 1.00 96.25 82 GLY A C 1
ATOM 607 O O . GLY A 1 82 ? 8.360 -6.849 7.933 1.00 96.25 82 GLY A O 1
ATOM 608 N N . LEU A 1 83 ? 7.749 -5.825 6.031 1.00 98.19 83 LEU A N 1
ATOM 609 C CA . LEU A 1 83 ? 9.125 -5.588 5.599 1.00 98.19 83 LEU A CA 1
ATOM 610 C C . LEU A 1 83 ? 9.759 -4.472 6.432 1.00 98.19 83 LEU A C 1
ATOM 612 O O . LEU A 1 83 ? 9.148 -3.431 6.672 1.00 98.19 83 LEU A O 1
ATOM 616 N N . ASP A 1 84 ? 11.002 -4.675 6.858 1.00 98.19 84 ASP A N 1
ATOM 617 C CA . ASP A 1 84 ? 11.789 -3.625 7.496 1.00 98.19 84 ASP A CA 1
ATOM 618 C C . ASP A 1 84 ? 12.360 -2.628 6.469 1.00 98.19 84 ASP A C 1
ATOM 620 O O . ASP A 1 84 ? 12.279 -2.820 5.250 1.00 98.19 84 ASP A O 1
ATOM 624 N N . ALA A 1 85 ? 12.924 -1.525 6.969 1.00 98.19 85 ALA A N 1
ATOM 625 C CA . ALA A 1 85 ? 13.470 -0.463 6.127 1.00 98.19 85 ALA A CA 1
ATOM 626 C C . ALA A 1 85 ? 14.597 -0.964 5.208 1.00 98.19 85 ALA A C 1
ATOM 628 O O . ALA A 1 85 ? 14.733 -0.492 4.082 1.00 98.19 85 ALA A O 1
ATOM 629 N N . GLU A 1 86 ? 15.375 -1.950 5.657 1.00 98.38 86 GLU A N 1
ATOM 630 C CA . GLU A 1 86 ? 16.490 -2.511 4.898 1.00 98.38 86 GLU A CA 1
ATOM 631 C C . GLU A 1 86 ? 16.007 -3.394 3.738 1.00 98.38 86 GLU A C 1
ATOM 633 O O . GLU A 1 86 ? 16.484 -3.276 2.608 1.00 98.38 86 GLU A O 1
ATOM 638 N N . ALA A 1 87 ? 15.012 -4.249 3.977 1.00 98.50 87 ALA A N 1
ATOM 639 C CA . ALA A 1 87 ? 14.366 -5.045 2.942 1.0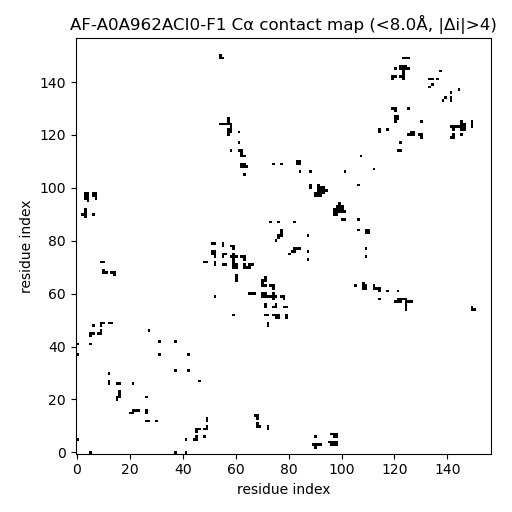0 98.50 87 ALA A CA 1
ATOM 640 C C . ALA A 1 87 ? 13.689 -4.156 1.889 1.00 98.50 87 ALA A C 1
ATOM 642 O O . ALA A 1 87 ? 13.782 -4.442 0.694 1.00 98.50 87 ALA A O 1
ATOM 643 N N . ILE A 1 88 ? 13.055 -3.060 2.314 1.00 98.62 88 ILE A N 1
ATOM 644 C CA . ILE A 1 88 ? 12.449 -2.079 1.405 1.00 98.62 88 ILE A CA 1
ATOM 645 C C . ILE A 1 88 ? 13.530 -1.327 0.612 1.00 98.62 88 ILE A C 1
ATOM 647 O O . ILE A 1 88 ? 13.392 -1.171 -0.603 1.00 98.62 88 ILE A O 1
ATOM 651 N N . ALA A 1 89 ? 14.638 -0.931 1.249 1.00 98.44 89 ALA A N 1
ATOM 652 C CA . ALA A 1 89 ? 15.757 -0.267 0.579 1.00 98.44 89 ALA A CA 1
ATOM 653 C C . ALA A 1 89 ? 16.339 -1.120 -0.559 1.00 98.44 89 ALA A C 1
ATOM 655 O O . ALA A 1 89 ? 16.591 -0.606 -1.647 1.00 98.44 89 ALA A O 1
ATOM 656 N N . LYS A 1 90 ? 16.460 -2.440 -0.361 1.00 98.19 90 LYS A N 1
ATOM 657 C CA . LYS A 1 90 ? 16.923 -3.385 -1.398 1.00 98.19 90 LYS A CA 1
ATOM 658 C C . LYS A 1 90 ? 16.010 -3.453 -2.625 1.00 98.19 90 LYS A C 1
ATOM 660 O O . LYS A 1 90 ? 16.468 -3.823 -3.703 1.00 98.19 90 LYS A O 1
ATOM 665 N N . LEU A 1 91 ? 14.728 -3.111 -2.485 1.00 98.31 91 LEU A N 1
ATOM 666 C CA . LEU A 1 91 ? 13.794 -3.022 -3.612 1.00 98.31 91 LEU A CA 1
ATOM 667 C C . LEU A 1 91 ? 13.902 -1.690 -4.363 1.00 98.31 91 LEU A C 1
ATOM 669 O O . LEU A 1 91 ? 13.418 -1.605 -5.488 1.00 98.31 91 LEU A O 1
ATOM 673 N N . CYS A 1 92 ? 14.531 -0.681 -3.764 1.00 98.31 92 CYS A N 1
ATOM 674 C CA . CYS A 1 92 ? 14.654 0.682 -4.269 1.00 98.31 92 CYS A CA 1
ATOM 675 C C . CYS A 1 92 ? 16.111 0.985 -4.651 1.00 98.31 92 CYS A C 1
ATOM 677 O O . CYS A 1 92 ? 16.685 1.953 -4.183 1.00 98.31 92 CYS A O 1
ATOM 679 N N . SER A 1 93 ? 16.765 0.142 -5.450 1.00 96.06 93 SER A N 1
ATOM 680 C CA . SER A 1 93 ? 18.196 0.326 -5.751 1.00 96.06 93 SER A CA 1
ATOM 681 C C . SER A 1 93 ? 18.495 1.453 -6.750 1.00 96.06 93 SER A C 1
ATOM 683 O O . SER A 1 93 ? 19.647 1.853 -6.887 1.00 96.06 93 SER A O 1
ATOM 685 N N . GLY A 1 94 ? 17.494 1.950 -7.487 1.00 95.69 94 GLY A N 1
ATOM 686 C CA . GLY A 1 94 ? 17.690 2.852 -8.630 1.00 95.69 94 GLY A CA 1
ATOM 687 C C . GLY A 1 94 ? 18.329 2.196 -9.859 1.00 95.69 94 GLY A C 1
ATOM 688 O O . GLY A 1 94 ? 18.532 2.861 -10.874 1.00 95.69 94 GLY A O 1
ATOM 689 N N . GLU A 1 95 ? 18.643 0.900 -9.794 1.00 95.00 95 GLU A N 1
ATOM 690 C CA . GLU A 1 95 ? 19.095 0.130 -10.949 1.00 95.00 95 GLU A CA 1
ATOM 691 C C . GLU A 1 95 ? 17.981 0.004 -11.996 1.00 95.00 95 GLU A C 1
ATOM 693 O O . GLU A 1 95 ? 16.840 0.422 -11.804 1.00 95.00 95 GLU A O 1
ATOM 698 N N . ARG A 1 96 ? 18.294 -0.608 -13.139 1.00 93.69 96 ARG A N 1
ATOM 699 C CA . ARG A 1 96 ? 17.366 -0.725 -14.265 1.00 93.69 96 ARG A CA 1
ATOM 700 C C . ARG A 1 96 ? 15.990 -1.267 -13.828 1.00 93.69 96 ARG A C 1
ATOM 702 O O . ARG A 1 96 ? 15.867 -2.426 -13.436 1.00 93.69 96 ARG A O 1
ATOM 709 N N . TYR A 1 97 ? 14.962 -0.430 -13.997 1.00 94.69 97 TYR A N 1
ATOM 710 C CA . TYR A 1 97 ? 13.555 -0.663 -13.627 1.00 94.69 97 TYR A CA 1
ATOM 711 C C . TYR A 1 97 ? 13.246 -0.697 -12.122 1.00 94.69 97 TYR A C 1
ATOM 713 O O . TYR A 1 97 ? 12.095 -0.924 -11.763 1.00 94.69 97 TYR A O 1
ATOM 721 N N . ALA A 1 98 ? 14.222 -0.488 -11.243 1.00 97.38 98 ALA A N 1
ATOM 722 C CA . ALA A 1 98 ? 13.975 -0.315 -9.819 1.00 97.38 98 ALA A CA 1
ATOM 723 C C . ALA A 1 98 ? 13.552 1.138 -9.521 1.00 97.38 98 ALA A C 1
ATOM 725 O O . ALA A 1 98 ? 14.037 2.061 -10.179 1.00 97.38 98 ALA A O 1
ATOM 726 N N . PRO A 1 99 ? 12.692 1.371 -8.512 1.00 98.12 99 PRO A N 1
ATOM 727 C CA . PRO A 1 99 ? 12.461 2.707 -7.979 1.00 98.12 99 PRO A CA 1
ATOM 728 C C . PRO A 1 99 ? 13.765 3.349 -7.503 1.00 98.12 99 PRO A C 1
ATOM 730 O O . PRO A 1 99 ? 14.698 2.650 -7.100 1.00 98.12 99 PRO A O 1
ATOM 733 N N . ALA A 1 100 ? 13.790 4.682 -7.482 1.00 98.31 100 ALA A N 1
ATOM 734 C CA . ALA A 1 100 ? 14.907 5.444 -6.934 1.00 98.31 100 ALA A CA 1
ATOM 735 C C . ALA A 1 100 ? 15.209 5.051 -5.470 1.00 98.31 100 ALA A C 1
ATOM 737 O O . ALA A 1 100 ? 14.261 4.698 -4.748 1.00 98.31 100 ALA A O 1
ATOM 738 N N . PRO A 1 101 ? 16.482 5.164 -5.030 1.00 98.62 101 PRO A N 1
ATOM 739 C CA . PRO A 1 101 ? 16.896 5.000 -3.637 1.00 98.62 101 PRO A CA 1
ATOM 740 C C . PRO A 1 101 ? 15.988 5.701 -2.645 1.00 98.62 101 PRO A C 1
ATOM 742 O O . PRO A 1 101 ? 15.424 6.753 -2.947 1.00 98.62 101 PRO A O 1
ATOM 745 N N . LEU A 1 102 ? 15.841 5.094 -1.465 1.00 98.62 102 LEU A N 1
ATOM 746 C CA . LEU A 1 102 ? 15.119 5.733 -0.374 1.00 98.62 102 LEU A CA 1
ATOM 747 C C . LEU A 1 102 ? 15.779 7.068 -0.039 1.00 98.62 102 LEU A C 1
ATOM 749 O O . LEU A 1 102 ? 17.005 7.148 0.087 1.00 98.62 102 LEU A O 1
ATOM 753 N N . THR A 1 103 ? 14.965 8.101 0.138 1.00 98.56 103 THR A N 1
ATOM 754 C CA . THR A 1 103 ? 15.452 9.352 0.718 1.00 98.56 103 THR A CA 1
ATOM 755 C C . THR A 1 103 ? 15.789 9.141 2.198 1.00 98.56 103 THR A C 1
ATOM 757 O O . THR A 1 103 ? 15.350 8.175 2.832 1.00 98.56 103 THR A O 1
ATOM 760 N N . ALA A 1 104 ? 16.573 10.056 2.775 1.00 98.25 104 ALA A N 1
ATOM 761 C CA . ALA A 1 104 ? 16.871 10.023 4.207 1.00 98.25 104 ALA A CA 1
ATOM 762 C C . ALA A 1 104 ? 15.589 10.101 5.057 1.00 98.25 104 ALA A C 1
ATOM 764 O O . ALA A 1 104 ? 15.477 9.415 6.070 1.00 98.25 104 ALA A O 1
ATOM 765 N N . GLU A 1 105 ? 14.610 10.889 4.607 1.00 98.25 105 GLU A N 1
ATOM 766 C CA . GLU A 1 105 ? 13.303 11.009 5.247 1.00 98.25 105 GLU A CA 1
ATOM 767 C C . GLU A 1 105 ? 12.503 9.706 5.148 1.00 98.25 105 GLU A C 1
ATOM 769 O O . GLU A 1 105 ? 12.052 9.195 6.170 1.00 98.25 105 GLU A O 1
ATOM 774 N N . GLU A 1 106 ? 12.400 9.104 3.958 1.00 98.62 106 GLU A N 1
ATOM 775 C CA . GLU A 1 106 ? 11.689 7.833 3.767 1.00 98.62 106 GLU A CA 1
ATOM 776 C C . GLU A 1 106 ? 12.266 6.725 4.651 1.00 98.62 106 GLU A C 1
ATOM 778 O O . GLU A 1 106 ? 11.519 5.998 5.310 1.00 98.62 106 GLU A O 1
ATOM 783 N N . ARG A 1 107 ? 13.600 6.612 4.712 1.00 98.56 107 ARG A N 1
ATOM 784 C CA . ARG A 1 107 ? 14.263 5.642 5.590 1.00 98.56 107 ARG A CA 1
ATOM 785 C C . ARG A 1 107 ? 13.955 5.922 7.061 1.00 98.56 107 ARG A C 1
ATOM 787 O O . ARG A 1 107 ? 13.546 5.003 7.767 1.00 98.56 107 ARG A O 1
ATOM 794 N N . ALA A 1 108 ? 14.092 7.170 7.511 1.00 98.44 108 ALA A N 1
ATOM 795 C CA . ALA A 1 108 ? 13.814 7.538 8.898 1.00 98.44 108 ALA A CA 1
ATOM 796 C C . ALA A 1 108 ? 12.362 7.223 9.296 1.00 98.44 108 ALA A C 1
ATOM 798 O O . ALA A 1 108 ? 12.116 6.689 10.380 1.00 98.44 108 ALA A O 1
ATOM 799 N N . ARG A 1 109 ? 11.394 7.489 8.410 1.00 98.31 109 ARG A N 1
ATOM 800 C CA . ARG A 1 109 ? 9.979 7.151 8.627 1.00 98.31 109 ARG A CA 1
ATOM 801 C C . ARG A 1 109 ? 9.765 5.640 8.726 1.00 98.31 109 ARG A C 1
ATOM 803 O O . ARG A 1 109 ? 9.141 5.191 9.681 1.00 98.31 109 ARG A O 1
ATOM 810 N N . LEU A 1 110 ? 10.332 4.845 7.818 1.00 98.44 110 LEU A N 1
ATOM 811 C CA . LEU A 1 110 ? 10.216 3.376 7.844 1.00 98.44 110 LEU A CA 1
ATOM 812 C C . LEU A 1 110 ? 10.822 2.724 9.102 1.00 98.44 110 LEU A C 1
ATOM 814 O O . LEU A 1 110 ? 10.408 1.623 9.494 1.00 98.44 110 LEU A O 1
ATOM 818 N N . GLU A 1 111 ? 11.813 3.379 9.709 1.00 98.00 111 GLU A N 1
ATOM 819 C CA . GLU A 1 111 ? 12.499 2.922 10.921 1.00 98.00 111 GLU A CA 1
ATOM 820 C C . GLU A 1 111 ? 11.787 3.352 12.210 1.00 98.00 111 GLU A C 1
ATOM 822 O O . GLU A 1 111 ? 11.741 2.574 13.162 1.00 98.00 111 GLU A O 1
ATOM 827 N N . THR A 1 112 ? 11.229 4.566 12.248 1.00 96.88 112 THR A N 1
ATOM 828 C CA . THR A 1 112 ? 10.813 5.206 13.511 1.00 96.88 112 THR A CA 1
ATOM 829 C C . THR A 1 112 ? 9.328 5.541 13.607 1.00 96.88 112 THR A C 1
ATOM 831 O O . THR A 1 112 ? 8.807 5.658 14.718 1.00 96.88 112 THR A O 1
ATOM 834 N N . ALA A 1 113 ? 8.624 5.703 12.482 1.00 95.00 113 ALA A N 1
ATOM 835 C CA . ALA A 1 113 ? 7.217 6.075 12.509 1.00 95.00 113 ALA A CA 1
ATOM 836 C C . ALA A 1 113 ? 6.352 4.924 13.040 1.00 95.00 113 ALA A C 1
ATOM 838 O O . ALA A 1 113 ? 6.604 3.744 12.792 1.00 95.00 113 ALA A O 1
ATOM 839 N N . SER A 1 114 ? 5.286 5.282 13.753 1.00 96.00 114 SER A N 1
ATOM 840 C CA . SER A 1 114 ? 4.279 4.339 14.234 1.00 96.00 114 SER A CA 1
ATOM 841 C C . SER A 1 114 ? 2.876 4.912 14.046 1.00 96.00 114 SER A C 1
ATOM 843 O O . SER A 1 114 ? 2.701 6.114 13.840 1.00 96.00 114 SER A O 1
ATOM 845 N N . LEU A 1 115 ? 1.866 4.049 14.149 1.00 95.50 115 LEU A N 1
ATOM 846 C CA . LEU A 1 115 ? 0.454 4.450 14.137 1.00 95.50 115 LEU A CA 1
ATOM 847 C C . LEU A 1 115 ? -0.019 5.017 15.487 1.00 95.50 115 LEU A C 1
ATOM 849 O O . LEU A 1 115 ? -1.199 5.319 15.651 1.00 95.50 115 LEU A O 1
ATOM 853 N N . THR A 1 116 ? 0.880 5.159 16.465 1.00 95.31 116 THR A N 1
ATOM 854 C CA . THR A 1 116 ? 0.557 5.748 17.768 1.00 95.31 116 THR A CA 1
ATOM 855 C C . THR A 1 116 ? 0.080 7.184 17.581 1.00 95.31 116 THR A C 1
ATOM 857 O O . THR A 1 116 ? 0.759 7.991 16.950 1.00 95.31 116 THR A O 1
ATOM 860 N N . GLY A 1 117 ? -1.091 7.505 18.133 1.00 94.06 117 GLY A N 1
ATOM 861 C CA . GLY A 1 117 ? -1.696 8.834 18.016 1.00 94.06 117 GLY A CA 1
ATOM 862 C C . GLY A 1 117 ? -2.397 9.106 16.681 1.00 94.06 117 GLY A C 1
ATOM 863 O O . GLY A 1 117 ? -2.938 10.195 16.506 1.00 94.06 117 GLY A O 1
ATOM 864 N N . ALA A 1 118 ? -2.429 8.140 15.758 1.00 97.06 118 ALA A N 1
ATOM 865 C CA . ALA A 1 118 ? -3.216 8.266 14.540 1.00 97.06 118 ALA A CA 1
ATOM 866 C C . ALA A 1 118 ? -4.728 8.226 14.853 1.00 97.06 118 ALA A C 1
ATOM 868 O O . ALA A 1 118 ? -5.138 7.487 15.754 1.00 97.06 118 ALA A O 1
ATOM 869 N N . PRO A 1 119 ? -5.581 8.961 14.116 1.00 97.31 119 PRO A N 1
ATOM 870 C CA . PRO A 1 119 ? -7.033 8.832 14.228 1.00 97.31 119 PRO A CA 1
ATOM 871 C C . PRO A 1 119 ? -7.513 7.394 13.989 1.00 97.31 119 PRO A C 1
ATOM 873 O O . PRO A 1 119 ? -6.874 6.635 13.261 1.00 97.31 119 PRO A O 1
ATOM 876 N N . GLU A 1 120 ? -8.670 7.021 14.540 1.00 97.12 120 GLU A N 1
ATOM 877 C CA . GLU A 1 120 ? -9.200 5.650 14.429 1.00 97.12 120 GLU A CA 1
ATOM 878 C C . GLU A 1 120 ? -9.318 5.170 12.976 1.00 97.12 120 GLU A C 1
ATOM 880 O O . GLU A 1 120 ? -8.934 4.047 12.670 1.00 97.12 120 GLU A O 1
ATOM 885 N N . HIS A 1 121 ? -9.750 6.043 12.061 1.00 97.75 121 HIS A N 1
ATOM 886 C CA . HIS A 1 121 ? -9.878 5.713 10.638 1.00 97.75 121 HIS A CA 1
ATOM 887 C C . HIS A 1 121 ? -8.538 5.415 9.957 1.00 97.75 121 HIS A C 1
ATOM 889 O O . HIS A 1 121 ? -8.471 4.592 9.049 1.00 97.75 121 HIS A O 1
ATOM 895 N N . VAL A 1 122 ? -7.456 6.031 10.435 1.00 98.25 122 VAL A N 1
ATOM 896 C CA . VAL A 1 122 ? -6.092 5.728 9.996 1.00 98.25 122 VAL A CA 1
ATOM 897 C C . VAL A 1 122 ? -5.629 4.407 10.593 1.00 98.25 122 VAL A C 1
ATOM 899 O O . VAL A 1 122 ? -5.068 3.573 9.892 1.00 98.25 122 VAL A O 1
ATOM 902 N N . GLN A 1 123 ? -5.878 4.190 11.887 1.00 97.44 123 GLN A N 1
ATOM 903 C CA . GLN A 1 123 ? -5.495 2.951 12.561 1.00 97.44 123 GLN A CA 1
ATOM 904 C C . GLN A 1 123 ? -6.251 1.725 12.037 1.00 97.44 123 GLN A C 1
ATOM 906 O O . GLN A 1 123 ? -5.701 0.624 12.083 1.00 97.44 123 GLN A O 1
ATOM 911 N N . GLY A 1 124 ? -7.500 1.919 11.618 1.00 96.81 124 GLY A N 1
ATOM 912 C CA . GLY A 1 124 ? -8.408 0.909 11.087 1.00 96.81 124 GLY A CA 1
ATOM 913 C C . GLY A 1 124 ? -8.449 0.843 9.564 1.00 96.81 124 GLY A C 1
ATOM 914 O O . GLY A 1 124 ? -9.206 0.039 9.041 1.00 96.81 124 GLY A O 1
ATOM 915 N N . ASP A 1 125 ? -7.677 1.673 8.859 1.00 97.75 125 ASP A N 1
ATOM 916 C CA . ASP A 1 125 ? -7.616 1.688 7.394 1.00 97.75 125 ASP A CA 1
ATOM 917 C C . ASP A 1 125 ? -8.993 1.762 6.699 1.00 97.75 125 ASP A C 1
ATOM 919 O O . ASP A 1 125 ? -9.295 1.061 5.731 1.00 97.75 125 ASP A O 1
ATOM 923 N N . TYR A 1 126 ? -9.840 2.673 7.179 1.00 96.19 126 TYR A N 1
ATOM 924 C CA . TYR A 1 126 ? -11.113 3.004 6.545 1.00 96.19 126 TYR A CA 1
ATOM 925 C C . TYR A 1 126 ? -11.202 4.504 6.222 1.00 96.19 126 TYR A C 1
ATOM 927 O O . TYR A 1 126 ? -10.539 5.327 6.855 1.00 96.19 126 TYR A O 1
ATOM 935 N N . PRO A 1 127 ? -12.009 4.902 5.221 1.00 94.94 127 PRO A N 1
ATOM 936 C CA . PRO A 1 127 ? -12.214 6.309 4.893 1.00 94.94 127 PRO A CA 1
ATOM 937 C C . PRO A 1 127 ? -12.680 7.147 6.090 1.00 94.94 127 PRO A C 1
ATOM 939 O O . PRO A 1 127 ? -13.591 6.745 6.809 1.00 94.94 127 PRO A O 1
ATOM 942 N N . GLU A 1 128 ? -12.135 8.354 6.254 1.00 96.31 128 GLU A N 1
ATOM 943 C CA . GLU A 1 128 ? -12.472 9.246 7.376 1.00 96.31 128 GLU A CA 1
ATOM 944 C C . GLU A 1 128 ? -13.981 9.493 7.520 1.00 96.31 128 GLU A C 1
ATOM 946 O O . GLU A 1 128 ? -14.524 9.433 8.621 1.00 96.31 128 GLU A O 1
ATOM 951 N N . TRP A 1 129 ? -14.692 9.688 6.406 1.00 96.75 129 TRP A N 1
ATOM 952 C CA . TRP A 1 129 ? -16.140 9.926 6.413 1.00 96.75 129 TRP A CA 1
ATOM 953 C C . TRP A 1 129 ? -16.956 8.745 6.970 1.00 96.75 129 TRP A C 1
ATOM 955 O O . TRP A 1 129 ? -18.103 8.929 7.376 1.00 96.75 129 TRP A O 1
ATOM 965 N N . LEU A 1 130 ? -16.377 7.540 7.025 1.00 96.44 130 LEU A N 1
ATOM 966 C CA . LEU A 1 130 ? -16.993 6.369 7.646 1.00 96.44 130 LEU A CA 1
ATOM 967 C C . LEU A 1 130 ? -16.794 6.318 9.163 1.00 96.44 130 LEU A C 1
ATOM 969 O O . LEU A 1 130 ? -17.499 5.551 9.813 1.00 96.44 130 LEU A O 1
ATOM 973 N N . ALA A 1 131 ? -15.927 7.146 9.755 1.00 96.25 131 ALA A N 1
ATOM 974 C CA . ALA A 1 131 ? -15.678 7.165 11.198 1.00 96.25 131 ALA A CA 1
ATOM 975 C C . ALA A 1 131 ? -16.945 7.256 12.071 1.00 96.25 131 ALA A C 1
ATOM 977 O O . ALA A 1 131 ? -17.108 6.395 12.938 1.00 96.25 131 ALA A O 1
ATOM 978 N N . PRO A 1 132 ? -17.901 8.183 11.846 1.00 96.88 132 PRO A N 1
ATOM 979 C CA . PRO A 1 132 ? -19.127 8.214 12.650 1.00 96.88 132 PRO A CA 1
ATOM 980 C C . PRO A 1 132 ? -20.002 6.963 12.459 1.00 96.88 132 PRO A C 1
ATOM 982 O O . PRO A 1 132 ? -20.761 6.586 13.351 1.00 96.88 132 PRO A O 1
ATOM 985 N N . HIS A 1 133 ? -19.913 6.301 11.304 1.00 97.25 133 HIS A N 1
ATOM 986 C CA . HIS A 1 133 ? -20.666 5.083 11.012 1.00 97.25 133 HIS A CA 1
ATOM 987 C C . HIS A 1 133 ? -20.034 3.846 11.654 1.00 97.25 133 HIS A C 1
ATOM 989 O O . HIS A 1 133 ? -20.759 3.044 12.239 1.00 97.25 133 HIS A O 1
ATOM 995 N N . PHE A 1 134 ? -18.707 3.736 11.602 1.00 96.94 134 PHE A N 1
ATOM 996 C CA . PHE A 1 134 ? -17.934 2.705 12.290 1.00 96.94 134 PHE A CA 1
ATOM 997 C C . PHE A 1 134 ? -18.100 2.817 13.802 1.00 96.94 134 PHE A C 1
ATOM 999 O O . PHE A 1 134 ? -18.430 1.828 14.445 1.00 96.94 134 PHE A O 1
ATOM 1006 N N . SER A 1 135 ? -17.985 4.025 14.357 1.00 95.69 135 SER A N 1
ATOM 1007 C CA . SER A 1 135 ? -18.202 4.265 15.787 1.00 95.69 135 SER A CA 1
ATOM 1008 C C . SER A 1 135 ? -19.611 3.847 16.225 1.00 95.69 135 SER A C 1
ATOM 1010 O O . SER A 1 135 ? -19.774 3.152 17.224 1.00 95.69 135 SER A O 1
ATOM 1012 N N . ARG A 1 136 ? -20.642 4.172 15.433 1.00 97.62 136 ARG A N 1
ATOM 1013 C CA . ARG A 1 136 ? -22.021 3.747 15.719 1.00 97.62 136 ARG A CA 1
ATOM 1014 C C . ARG A 1 136 ? -22.213 2.227 15.650 1.00 97.62 136 ARG A C 1
ATOM 1016 O O . ARG A 1 136 ? -23.025 1.703 16.404 1.00 97.62 136 ARG A O 1
ATOM 1023 N N . ALA A 1 137 ? -21.548 1.544 14.719 1.00 97.56 137 ALA A N 1
ATOM 1024 C CA . ALA A 1 137 ? -21.729 0.109 14.497 1.00 97.56 137 ALA A CA 1
ATOM 1025 C C . ALA A 1 137 ? -20.894 -0.760 15.452 1.00 97.56 137 ALA A C 1
ATOM 1027 O O . ALA A 1 137 ? -21.388 -1.774 15.935 1.00 97.56 137 ALA A O 1
ATOM 1028 N N . PHE A 1 138 ? -19.651 -0.359 15.718 1.00 97.38 138 PHE A N 1
ATOM 1029 C CA . PHE A 1 138 ? -18.638 -1.183 16.383 1.00 97.38 138 PHE A CA 1
ATOM 1030 C C . PHE A 1 138 ? -18.132 -0.587 17.704 1.00 97.38 138 PHE A C 1
ATOM 1032 O O . PHE A 1 138 ? -17.479 -1.282 18.480 1.00 97.38 138 PHE A O 1
ATOM 1039 N N . GLY A 1 139 ? -18.427 0.684 18.000 1.00 96.50 139 GLY A N 1
ATOM 1040 C CA . GLY A 1 139 ? -17.980 1.342 19.227 1.00 96.50 139 GLY A CA 1
ATOM 1041 C C . GLY A 1 139 ? -16.461 1.273 19.394 1.00 96.50 139 GLY A C 1
ATOM 1042 O O . GLY A 1 139 ? -15.719 1.649 18.490 1.00 96.50 139 GLY A O 1
ATOM 1043 N N . ALA A 1 140 ? -16.008 0.759 20.541 1.00 95.75 140 ALA A N 1
ATOM 1044 C CA . ALA A 1 140 ? -14.587 0.597 20.859 1.00 95.75 140 ALA A CA 1
ATOM 1045 C C . ALA A 1 140 ? -13.839 -0.359 19.905 1.00 95.75 140 ALA A C 1
ATOM 1047 O O . ALA A 1 140 ? -12.624 -0.243 19.760 1.00 95.75 140 ALA A O 1
ATOM 1048 N N . GLU A 1 141 ? -14.553 -1.251 19.210 1.00 97.38 141 GLU A N 1
ATOM 1049 C CA . GLU A 1 141 ? -13.965 -2.222 18.279 1.00 97.38 141 GLU A CA 1
ATOM 1050 C C .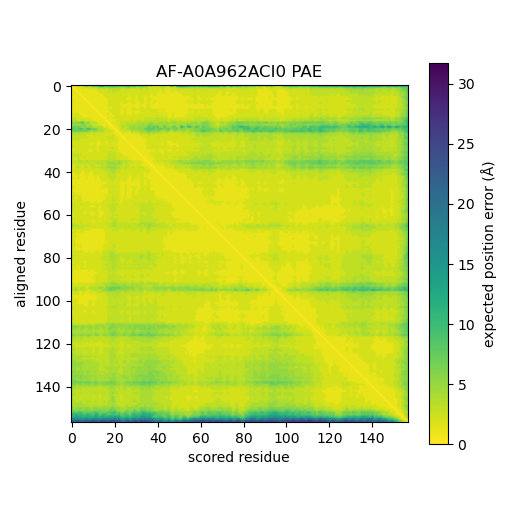 GLU A 1 141 ? -13.787 -1.664 16.857 1.00 97.38 141 GLU A C 1
ATOM 1052 O O . GLU A 1 141 ? -13.260 -2.356 15.990 1.00 97.38 141 GLU A O 1
ATOM 1057 N N . ALA A 1 142 ? -14.170 -0.408 16.589 1.00 96.94 142 ALA A N 1
ATOM 1058 C CA . ALA A 1 142 ? -14.116 0.185 15.247 1.00 96.94 142 ALA A CA 1
ATOM 1059 C C . ALA A 1 142 ? -12.745 0.040 14.562 1.00 96.94 142 ALA A C 1
ATOM 1061 O O . ALA A 1 142 ? -12.669 -0.282 13.375 1.00 96.94 142 ALA A O 1
ATOM 1062 N N . VAL A 1 143 ? -11.657 0.234 15.313 1.00 97.19 143 VAL A N 1
ATOM 1063 C CA . VAL A 1 143 ? -10.289 0.067 14.800 1.00 97.19 143 VAL A CA 1
ATOM 1064 C C . VAL A 1 143 ? -9.976 -1.400 14.501 1.00 97.19 143 VAL A C 1
ATOM 1066 O O . VAL A 1 143 ? -9.379 -1.693 13.465 1.00 97.19 143 VAL A O 1
ATOM 1069 N N . ALA A 1 144 ? -10.351 -2.320 15.393 1.00 96.88 144 ALA A N 1
ATOM 1070 C CA . ALA A 1 144 ? -10.097 -3.748 15.220 1.00 96.88 144 ALA A CA 1
ATOM 1071 C C . ALA A 1 144 ? -10.854 -4.306 14.005 1.00 96.88 144 ALA A C 1
ATOM 1073 O O . ALA A 1 144 ? -10.254 -4.979 13.166 1.00 96.88 144 ALA A O 1
ATOM 1074 N N . GLU A 1 145 ? -12.127 -3.940 13.859 1.00 97.12 145 GLU A N 1
ATOM 1075 C CA . GLU A 1 145 ? -12.973 -4.324 12.727 1.00 97.12 145 GLU A CA 1
ATOM 1076 C C . GLU A 1 145 ? -12.466 -3.730 11.409 1.00 97.12 145 GLU A C 1
ATOM 1078 O O . GLU A 1 145 ? -12.338 -4.439 10.411 1.00 97.12 145 GLU A O 1
ATOM 1083 N N . GLY A 1 146 ? -12.081 -2.449 11.404 1.00 96.44 146 GLY A N 1
ATOM 1084 C CA . GLY A 1 146 ? -11.446 -1.824 10.243 1.00 96.44 146 GLY A CA 1
ATOM 1085 C C . GLY A 1 146 ? -10.189 -2.575 9.796 1.00 96.44 146 GLY A C 1
ATOM 1086 O O . GLY A 1 146 ? -10.063 -2.952 8.629 1.00 96.44 146 GLY A O 1
ATOM 1087 N N . ARG A 1 147 ? -9.294 -2.892 10.743 1.00 95.31 147 ARG A N 1
ATOM 1088 C CA . ARG A 1 147 ? -8.083 -3.679 10.462 1.00 95.31 147 ARG A CA 1
ATOM 1089 C C . ARG A 1 147 ? -8.408 -5.051 9.894 1.00 95.31 147 ARG A C 1
ATOM 1091 O O . ARG A 1 147 ? -7.716 -5.485 8.979 1.00 95.31 147 ARG A O 1
ATOM 1098 N N . ALA A 1 148 ? -9.424 -5.732 10.422 1.00 94.31 148 ALA A N 1
ATOM 1099 C CA . ALA A 1 148 ? -9.852 -7.032 9.918 1.00 94.31 148 ALA A CA 1
ATOM 1100 C C . ALA A 1 148 ? -10.372 -6.932 8.474 1.00 94.31 148 ALA A C 1
ATOM 1102 O O . ALA A 1 148 ? -9.960 -7.714 7.618 1.00 94.31 148 ALA A O 1
ATOM 1103 N N . LEU A 1 149 ? -11.191 -5.921 8.167 1.00 93.75 149 LEU A N 1
ATOM 1104 C CA . LEU A 1 149 ? -11.688 -5.655 6.811 1.00 93.75 149 LEU A CA 1
ATOM 1105 C C . LEU A 1 149 ? -10.569 -5.294 5.820 1.00 93.75 149 LEU A C 1
ATOM 1107 O O . LEU A 1 149 ? -10.668 -5.607 4.632 1.00 93.75 149 LEU A O 1
ATOM 1111 N N . ALA A 1 150 ? -9.495 -4.663 6.298 1.00 93.50 150 ALA A N 1
ATOM 1112 C CA . ALA A 1 150 ? -8.316 -4.336 5.501 1.00 93.50 150 ALA A CA 1
ATOM 1113 C C . ALA A 1 150 ? -7.406 -5.552 5.221 1.00 93.50 150 ALA A C 1
ATOM 1115 O O . ALA A 1 150 ? -6.469 -5.456 4.421 1.00 93.50 150 ALA A O 1
ATOM 1116 N N . GLN A 1 151 ? -7.662 -6.718 5.825 1.00 90.69 151 GLN A N 1
ATOM 1117 C CA . GLN A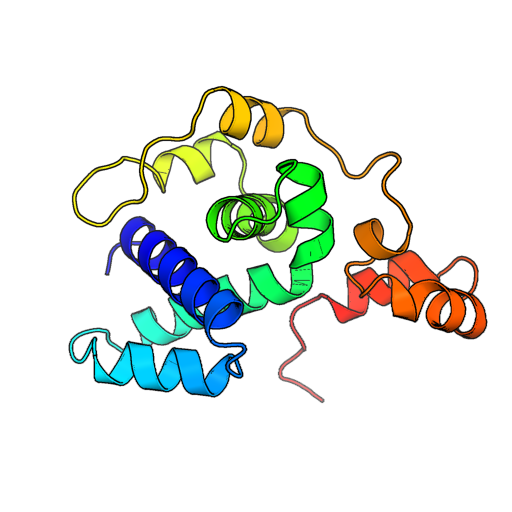 1 151 ? -6.910 -7.934 5.519 1.00 90.69 151 GLN A CA 1
ATOM 1118 C C . GLN A 1 151 ? -7.308 -8.527 4.165 1.00 90.69 151 GLN A C 1
ATOM 1120 O O . GLN A 1 151 ? -8.324 -8.204 3.542 1.00 90.69 151 GLN A O 1
ATOM 1125 N N . ARG A 1 152 ? -6.458 -9.423 3.660 1.00 87.31 152 ARG A N 1
ATOM 1126 C CA . ARG A 1 152 ? -6.769 -10.173 2.448 1.00 87.31 152 ARG A CA 1
ATOM 1127 C C . ARG A 1 152 ? -7.929 -11.126 2.735 1.00 87.31 152 ARG A C 1
ATOM 1129 O O . ARG A 1 152 ? -7.817 -11.969 3.616 1.00 87.31 152 ARG A O 1
ATOM 1136 N N . ALA A 1 153 ? -8.990 -11.020 1.937 1.00 83.88 153 ALA A N 1
ATOM 1137 C CA . ALA A 1 153 ? -10.136 -11.912 2.047 1.00 83.88 153 ALA A CA 1
ATOM 1138 C C . ALA A 1 153 ? -9.719 -13.392 1.882 1.00 83.88 153 ALA A C 1
ATOM 1140 O O . ALA A 1 153 ? -8.905 -13.687 0.989 1.00 83.88 153 ALA A O 1
ATOM 1141 N N . PRO A 1 154 ? -10.268 -14.301 2.709 1.00 83.00 154 PRO A N 1
ATOM 1142 C CA . PRO A 1 154 ? -10.105 -15.740 2.530 1.00 83.00 154 PRO A CA 1
ATOM 1143 C C . PRO A 1 154 ? -10.663 -16.193 1.172 1.00 83.00 154 PRO A C 1
ATOM 1145 O O . PRO A 1 154 ? -11.506 -15.525 0.571 1.00 83.00 154 PRO A O 1
ATOM 1148 N N . VAL A 1 155 ? -10.137 -17.303 0.651 1.00 82.56 155 VAL A N 1
ATOM 1149 C CA . VAL A 1 155 ? -10.596 -17.907 -0.622 1.00 82.56 155 VAL A CA 1
ATOM 1150 C C . VAL A 1 155 ? -11.595 -19.045 -0.400 1.00 82.56 155 VAL A C 1
ATOM 1152 O O . VAL A 1 155 ? -12.131 -19.595 -1.359 1.00 82.56 155 VAL A O 1
ATOM 1155 N N . ASP A 1 156 ? -11.830 -19.376 0.859 1.00 77.31 156 ASP A N 1
ATOM 1156 C CA . ASP A 1 156 ? -12.831 -20.275 1.395 1.00 77.31 156 ASP A CA 1
ATOM 1157 C C . ASP A 1 156 ? -13.995 -19.467 1.995 1.00 77.31 156 ASP A C 1
ATOM 1159 O O . ASP A 1 156 ? -13.794 -18.444 2.652 1.00 77.31 156 ASP A O 1
ATOM 1163 N N . LEU A 1 157 ? -15.217 -19.922 1.705 1.00 50.19 157 LEU A N 1
ATOM 1164 C CA . LEU A 1 157 ? -16.475 -19.503 2.328 1.00 50.19 157 LEU A CA 1
ATOM 1165 C C . LEU A 1 157 ? -17.104 -20.725 2.992 1.00 50.19 157 LEU A C 1
ATOM 1167 O O . LEU A 1 157 ? -17.090 -21.795 2.338 1.00 50.19 157 LEU A O 1
#

Radius of gyration: 16.08 Å; Cα contacts (8 Å, |Δi|>4): 204; chains: 1; bounding box: 41×32×44 Å